Protein AF-A0A7V6MP53-F1 (afdb_monomer)

Structure (mmCIF, N/CA/C/O backbone):
data_AF-A0A7V6MP53-F1
#
_entry.id   AF-A0A7V6MP53-F1
#
loop_
_atom_site.group_PDB
_atom_site.id
_atom_site.type_symbol
_atom_site.label_atom_id
_atom_site.label_alt_id
_atom_site.label_comp_id
_atom_site.label_asym_id
_atom_site.label_entity_id
_atom_site.label_seq_id
_atom_site.pdbx_PDB_ins_code
_atom_site.Cartn_x
_atom_site.Cartn_y
_atom_site.Cartn_z
_atom_site.occupancy
_atom_site.B_iso_or_equiv
_atom_site.auth_seq_id
_atom_site.auth_comp_id
_atom_site.auth_asym_id
_atom_site.auth_atom_id
_atom_site.pdbx_PDB_model_num
ATOM 1 N N . THR A 1 1 ? 8.384 12.957 -6.038 1.00 72.56 1 THR A N 1
ATOM 2 C CA . THR A 1 1 ? 7.658 14.225 -5.850 1.00 72.56 1 THR A CA 1
ATOM 3 C C . THR A 1 1 ? 6.344 14.143 -6.586 1.00 72.56 1 THR A C 1
ATOM 5 O O . THR A 1 1 ? 6.261 13.457 -7.601 1.00 72.56 1 THR A O 1
ATOM 8 N N . VAL A 1 2 ? 5.316 14.808 -6.080 1.00 81.31 2 VAL A N 1
ATOM 9 C CA . VAL A 1 2 ? 4.060 15.019 -6.807 1.00 81.31 2 VAL A CA 1
ATOM 10 C C . VAL A 1 2 ? 4.037 16.500 -7.145 1.00 81.31 2 VAL A C 1
ATOM 12 O O . VAL A 1 2 ? 4.189 17.318 -6.250 1.00 81.31 2 VAL A O 1
ATOM 15 N N . ASN A 1 3 ? 3.952 16.859 -8.428 1.00 86.06 3 ASN A N 1
ATOM 16 C CA . ASN A 1 3 ? 4.015 18.260 -8.875 1.00 86.06 3 ASN A CA 1
ATOM 17 C C . ASN A 1 3 ? 5.233 19.046 -8.336 1.00 86.06 3 ASN A C 1
ATOM 19 O O . ASN A 1 3 ? 5.119 20.219 -8.008 1.00 86.06 3 ASN A O 1
ATOM 23 N N . ASN A 1 4 ? 6.403 18.399 -8.259 1.00 83.50 4 ASN A N 1
ATOM 24 C CA . ASN A 1 4 ? 7.646 18.941 -7.680 1.00 83.50 4 ASN A CA 1
ATOM 25 C C . ASN A 1 4 ? 7.620 19.229 -6.173 1.00 83.50 4 ASN A C 1
ATOM 27 O O . ASN A 1 4 ? 8.597 19.756 -5.650 1.00 83.50 4 ASN A O 1
ATOM 31 N N . GLU A 1 5 ? 6.579 18.801 -5.469 1.00 86.56 5 GLU A N 1
ATOM 32 C CA . GLU A 1 5 ? 6.513 18.872 -4.015 1.00 86.56 5 GLU A CA 1
ATOM 33 C C . GLU A 1 5 ? 6.872 17.513 -3.405 1.00 86.56 5 GLU A C 1
ATOM 35 O O . GLU A 1 5 ? 6.520 16.437 -3.917 1.00 86.56 5 GLU A O 1
ATOM 40 N N . GLU A 1 6 ? 7.660 17.569 -2.336 1.00 84.88 6 GLU A N 1
ATOM 41 C CA . GLU A 1 6 ? 7.961 16.417 -1.502 1.00 84.88 6 GLU A CA 1
ATOM 42 C C . GLU A 1 6 ? 6.823 16.239 -0.504 1.00 84.88 6 GLU A C 1
ATOM 44 O O . GLU A 1 6 ? 6.393 17.189 0.148 1.00 84.88 6 GLU A O 1
ATOM 49 N N . LEU A 1 7 ? 6.302 15.020 -0.441 1.00 83.69 7 LEU A N 1
ATOM 50 C CA . LEU A 1 7 ? 5.234 14.666 0.473 1.00 83.69 7 LEU A CA 1
ATOM 51 C C . LEU A 1 7 ? 5.834 13.756 1.532 1.00 83.69 7 LEU A C 1
ATOM 53 O O . LEU A 1 7 ? 6.302 12.662 1.211 1.00 83.69 7 LEU A O 1
ATOM 57 N N . GLU A 1 8 ? 5.841 14.235 2.770 1.00 83.38 8 GLU A N 1
ATOM 58 C CA . GLU A 1 8 ? 6.468 13.535 3.879 1.00 83.38 8 GLU A CA 1
ATOM 59 C C . GLU A 1 8 ? 5.457 12.624 4.578 1.00 83.38 8 GLU A C 1
ATOM 61 O O . GLU A 1 8 ? 4.401 13.069 5.026 1.00 83.38 8 GLU A O 1
ATOM 66 N N . PHE A 1 9 ? 5.782 11.333 4.656 1.00 80.06 9 PHE A N 1
ATOM 67 C CA . PHE A 1 9 ? 4.908 10.301 5.232 1.00 80.06 9 PHE A CA 1
ATOM 68 C C . PHE A 1 9 ? 5.512 9.599 6.454 1.00 80.06 9 PHE A C 1
ATOM 70 O O . PHE A 1 9 ? 4.906 8.673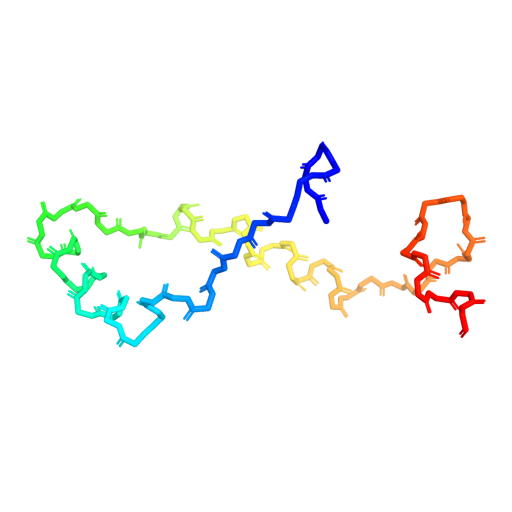 6.994 1.00 80.06 9 PHE A O 1
ATOM 77 N N . SER A 1 10 ? 6.725 9.974 6.865 1.00 78.81 10 SER A N 1
ATOM 78 C CA . SER A 1 10 ? 7.416 9.311 7.974 1.00 78.81 10 SER A CA 1
ATOM 79 C C . SER A 1 10 ? 6.818 9.671 9.341 1.00 78.81 10 SER A C 1
ATOM 81 O O . SER A 1 10 ? 6.872 8.868 10.277 1.00 78.81 10 SER A O 1
ATOM 83 N N . GLU A 1 11 ? 6.189 10.841 9.453 1.00 75.69 11 GLU A N 1
ATOM 84 C CA . GLU A 1 11 ? 5.511 11.294 10.664 1.00 75.69 11 GLU A CA 1
ATOM 85 C C . GLU A 1 11 ? 4.177 10.549 10.869 1.00 75.69 11 GLU A C 1
ATOM 87 O O . GLU A 1 11 ? 3.334 10.475 9.978 1.00 75.69 11 GLU A O 1
ATOM 92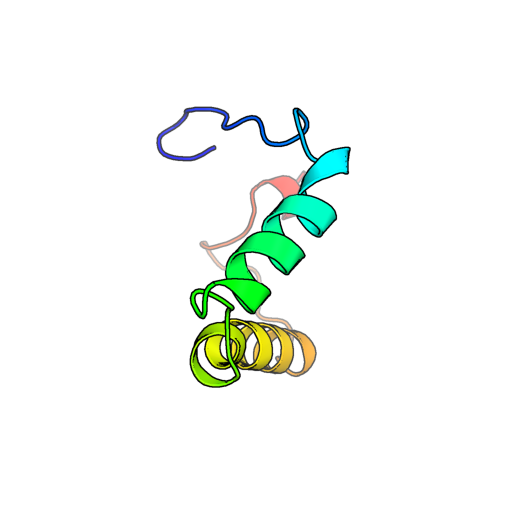 N N . GLY A 1 12 ? 3.976 9.973 12.061 1.00 71.94 12 GLY A N 1
ATOM 93 C CA . GLY A 1 12 ? 2.724 9.296 12.431 1.00 71.94 12 GLY A CA 1
ATOM 94 C C . GLY A 1 12 ? 2.578 7.843 11.957 1.00 71.94 12 GLY A C 1
ATOM 95 O O . GLY A 1 12 ? 1.540 7.226 12.203 1.00 71.94 12 GLY A O 1
ATOM 96 N N . PHE A 1 13 ? 3.610 7.250 11.343 1.00 83.50 13 PHE A N 1
ATOM 97 C CA . PHE A 1 13 ? 3.565 5.863 10.850 1.00 83.50 13 PHE A CA 1
ATOM 98 C C . PHE A 1 13 ? 3.289 4.820 11.955 1.00 83.50 13 PHE A C 1
ATOM 100 O O . PHE A 1 13 ? 2.711 3.763 11.697 1.00 83.50 13 PHE A O 1
ATOM 107 N N . THR A 1 14 ? 3.663 5.115 13.204 1.00 82.50 14 THR A N 1
ATOM 108 C CA . THR A 1 14 ? 3.550 4.187 14.343 1.00 82.50 14 THR A CA 1
ATOM 109 C C . THR A 1 14 ? 2.109 3.889 14.761 1.00 82.50 14 THR A C 1
ATOM 111 O O . THR A 1 14 ? 1.836 2.787 15.234 1.00 82.50 14 THR A O 1
ATOM 114 N N . ASP A 1 15 ? 1.173 4.817 14.543 1.00 89.38 15 ASP A N 1
ATOM 115 C CA . ASP A 1 15 ? -0.194 4.722 15.084 1.00 89.38 15 ASP A CA 1
ATOM 116 C C . ASP A 1 15 ? -1.243 4.279 14.051 1.00 89.38 15 ASP A C 1
ATOM 118 O O . ASP A 1 15 ? -2.410 4.045 14.389 1.00 89.38 15 ASP A O 1
ATOM 122 N N . LEU A 1 16 ? -0.835 4.105 12.790 1.00 93.56 16 LEU A N 1
ATOM 123 C CA . LEU A 1 16 ? -1.733 3.797 11.672 1.00 93.56 16 LEU A CA 1
ATOM 124 C C . LEU A 1 16 ? -2.520 2.499 11.870 1.00 93.56 16 LEU A C 1
ATOM 126 O O . LEU A 1 16 ? -3.671 2.406 11.442 1.00 93.56 16 LEU A O 1
ATOM 130 N N . HIS A 1 17 ? -1.949 1.515 12.568 1.00 94.19 17 HIS A N 1
ATOM 131 C CA . HIS A 1 17 ? -2.648 0.267 12.873 1.00 94.19 17 HIS A CA 1
ATOM 132 C C . HIS A 1 17 ? -3.825 0.515 13.822 1.00 94.19 17 HIS A C 1
ATOM 134 O O . HIS A 1 17 ? -4.940 0.081 13.543 1.00 94.19 17 HIS A O 1
ATOM 140 N N . THR A 1 18 ? -3.620 1.277 14.900 1.00 95.12 18 THR A N 1
ATOM 141 C CA . THR A 1 18 ? -4.686 1.634 15.851 1.00 95.12 18 THR A CA 1
ATOM 142 C C . THR A 1 18 ? -5.819 2.390 15.159 1.00 95.12 18 THR A C 1
ATOM 144 O O . THR A 1 18 ? -6.996 2.122 15.414 1.00 95.12 18 THR A O 1
ATOM 147 N N . ILE A 1 19 ? -5.478 3.316 14.260 1.00 94.88 19 ILE A N 1
ATOM 148 C CA . ILE A 1 19 ? -6.458 4.063 13.462 1.00 94.88 19 ILE A CA 1
ATOM 149 C C . ILE A 1 19 ? -7.209 3.118 12.518 1.00 94.88 19 ILE A C 1
ATOM 151 O O . ILE A 1 19 ? -8.436 3.141 12.483 1.00 94.88 19 ILE A O 1
ATOM 155 N N . THR A 1 20 ? -6.497 2.227 11.829 1.00 96.19 20 THR A N 1
ATOM 156 C CA . THR A 1 20 ? -7.092 1.228 10.929 1.00 96.19 20 THR A CA 1
ATOM 157 C C . THR A 1 20 ? -8.120 0.357 11.650 1.00 96.19 20 THR A C 1
ATOM 159 O O . THR A 1 20 ? -9.251 0.230 11.187 1.00 96.19 20 THR A O 1
ATOM 162 N N . TYR A 1 21 ? -7.781 -0.192 12.822 1.00 97.38 21 TYR A N 1
ATOM 163 C CA . TYR A 1 21 ? -8.727 -0.994 13.607 1.00 97.38 21 TYR A CA 1
ATOM 164 C C . TYR A 1 21 ? -9.954 -0.187 14.044 1.00 97.38 21 TYR A C 1
ATOM 166 O O . TYR A 1 21 ? -11.072 -0.701 14.019 1.00 97.38 21 TYR A O 1
ATOM 174 N N . ARG A 1 22 ? -9.770 1.086 14.412 1.00 97.81 22 ARG A N 1
ATOM 175 C CA . ARG A 1 22 ? -10.881 1.976 14.772 1.00 97.81 22 ARG A CA 1
ATOM 176 C C . ARG A 1 22 ? -11.852 2.172 13.609 1.00 97.81 22 ARG A C 1
ATOM 178 O O . ARG A 1 22 ? -13.058 2.126 13.834 1.00 97.81 22 ARG A O 1
ATOM 185 N N . GLU A 1 23 ? -11.348 2.363 12.394 1.00 98.25 23 GLU A N 1
ATOM 186 C CA . GLU A 1 23 ? -12.191 2.543 11.207 1.00 98.25 23 GLU A CA 1
ATOM 187 C C . GLU A 1 23 ? -12.881 1.246 10.777 1.00 98.25 23 GLU A C 1
ATOM 189 O O . GLU A 1 23 ? -14.071 1.270 10.462 1.00 98.25 23 GLU A O 1
ATOM 194 N N . ILE A 1 24 ? -12.207 0.096 10.889 1.00 98.31 24 ILE A N 1
ATOM 195 C CA . ILE A 1 24 ? -12.837 -1.218 10.677 1.00 98.31 24 ILE A CA 1
ATOM 196 C C . ILE A 1 24 ? -14.038 -1.399 11.614 1.00 98.31 24 ILE A C 1
ATOM 198 O O . ILE A 1 24 ? -15.131 -1.730 11.159 1.00 98.31 24 ILE A O 1
ATOM 202 N N . LEU A 1 25 ? -13.868 -1.131 12.914 1.00 98.12 25 LEU A N 1
ATOM 203 C CA . LEU A 1 25 ? -14.943 -1.272 13.906 1.00 98.12 25 LEU A CA 1
ATOM 204 C C . LEU A 1 25 ? -16.099 -0.279 13.699 1.00 98.12 25 LEU A C 1
ATOM 206 O O . LEU A 1 25 ? -17.214 -0.543 14.144 1.00 98.12 25 LEU A O 1
ATOM 210 N N . ARG A 1 26 ? -15.853 0.847 13.021 1.00 98.31 26 ARG A N 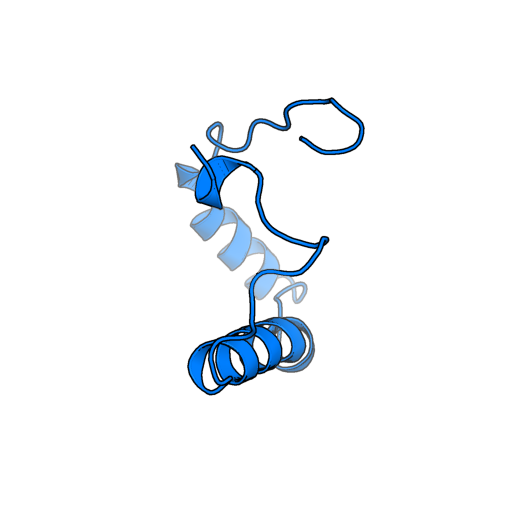1
ATOM 211 C CA . ARG A 1 26 ? -16.877 1.832 12.631 1.00 98.31 26 ARG A CA 1
ATOM 212 C C . ARG A 1 26 ? -17.627 1.462 11.349 1.00 98.31 26 ARG A C 1
ATOM 214 O O . ARG A 1 26 ? -18.579 2.153 11.005 1.00 98.31 26 ARG A O 1
ATOM 221 N N . GLY A 1 27 ? -17.216 0.400 10.655 1.00 97.94 27 GLY A N 1
ATOM 222 C CA . GLY A 1 27 ? -17.765 0.017 9.352 1.00 97.94 27 GLY A CA 1
ATOM 223 C C . GLY A 1 27 ? -17.136 0.748 8.161 1.00 97.94 27 GLY A C 1
ATOM 224 O O . GLY A 1 27 ? -17.603 0.568 7.043 1.00 97.94 27 GLY A O 1
ATOM 225 N N . ASN A 1 28 ? -16.063 1.517 8.377 1.00 97.94 28 ASN A N 1
ATOM 226 C CA . ASN A 1 28 ? -15.307 2.237 7.342 1.00 97.94 28 ASN A CA 1
ATOM 227 C C . ASN A 1 28 ? -14.011 1.501 6.948 1.00 97.94 28 ASN A C 1
ATOM 229 O O . ASN A 1 28 ? -13.040 2.119 6.514 1.00 97.94 28 ASN A O 1
ATOM 233 N N . GLY A 1 29 ? -13.939 0.190 7.185 1.00 97.25 29 GLY A N 1
ATOM 234 C CA . GLY A 1 29 ? -12.768 -0.610 6.830 1.00 97.25 29 GLY 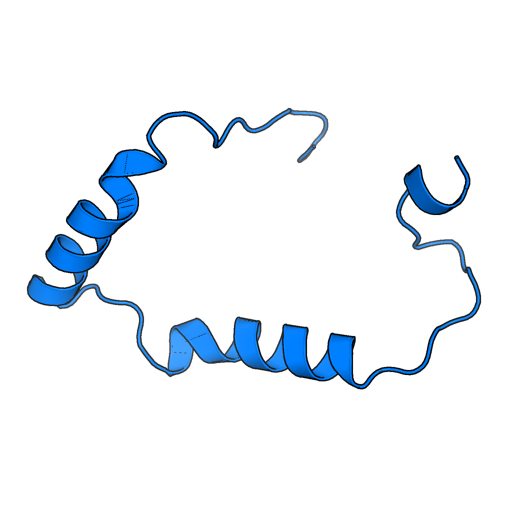A CA 1
ATOM 235 C C . GLY A 1 29 ? -12.650 -0.824 5.320 1.00 97.25 29 GLY A C 1
ATOM 236 O O . GLY A 1 29 ? -13.658 -0.881 4.621 1.00 97.25 29 GLY A O 1
ATOM 237 N N . TYR A 1 30 ? -11.423 -1.012 4.835 1.00 97.88 30 TYR A N 1
ATOM 238 C CA . TYR A 1 30 ? -11.170 -1.408 3.449 1.00 97.88 30 TYR A CA 1
ATOM 239 C C . TYR A 1 30 ? -11.441 -2.905 3.259 1.00 97.88 30 TYR A C 1
ATOM 241 O O . TYR A 1 30 ? -10.881 -3.744 3.970 1.00 97.88 30 TYR A O 1
ATOM 249 N N . GLY A 1 31 ? -12.312 -3.237 2.311 1.00 97.38 31 GLY A N 1
ATOM 250 C CA . GLY A 1 31 ? -12.707 -4.599 1.976 1.00 97.38 31 GLY A CA 1
ATOM 251 C C . GLY A 1 31 ? -11.949 -5.178 0.780 1.00 97.38 31 GLY A C 1
ATOM 252 O O . GLY A 1 31 ? -10.949 -4.644 0.301 1.00 97.38 31 GLY A O 1
ATOM 253 N N . LEU A 1 32 ? -12.455 -6.303 0.267 1.00 97.94 32 LEU A N 1
ATOM 254 C CA . LEU A 1 32 ? -11.858 -6.990 -0.885 1.00 97.94 32 LEU A CA 1
ATOM 255 C C . LEU A 1 32 ? -11.862 -6.126 -2.151 1.00 97.94 32 LEU A C 1
ATOM 257 O O . LEU A 1 32 ? -10.904 -6.169 -2.920 1.00 97.94 32 LEU A O 1
ATOM 261 N N . GLU A 1 33 ? -12.930 -5.354 -2.361 1.00 98.00 33 GLU A N 1
ATOM 262 C CA . GLU A 1 33 ? -13.055 -4.473 -3.522 1.00 98.00 33 GLU A CA 1
ATOM 263 C C . GLU A 1 33 ? -11.969 -3.392 -3.531 1.00 98.00 33 GLU A C 1
ATOM 265 O O . GLU A 1 33 ? -11.308 -3.204 -4.552 1.00 98.00 33 GLU A O 1
ATOM 270 N N . ASP A 1 34 ? -11.725 -2.764 -2.376 1.00 98.06 34 ASP A N 1
ATOM 271 C CA . ASP A 1 34 ? -10.732 -1.697 -2.209 1.00 98.06 34 ASP A CA 1
ATOM 272 C C . ASP A 1 34 ? -9.301 -2.213 -2.419 1.00 98.06 34 ASP A C 1
ATOM 274 O O . ASP A 1 34 ? -8.463 -1.553 -3.033 1.00 98.06 34 ASP A O 1
ATOM 278 N N . ALA A 1 35 ? -9.014 -3.430 -1.945 1.00 97.75 35 ALA A N 1
ATOM 279 C CA . ALA A 1 35 ? -7.687 -4.036 -2.046 1.00 97.75 35 ALA A CA 1
ATOM 280 C C . ALA A 1 35 ? -7.377 -4.620 -3.437 1.00 97.75 35 ALA A C 1
ATOM 282 O O . ALA A 1 35 ? -6.203 -4.790 -3.789 1.00 97.75 35 ALA A O 1
ATOM 283 N N . ARG A 1 36 ? -8.398 -4.950 -4.242 1.00 98.31 36 ARG A N 1
ATOM 284 C CA . ARG A 1 36 ? -8.223 -5.722 -5.483 1.00 98.31 36 ARG A CA 1
ATOM 285 C C . ARG A 1 36 ? -7.270 -5.069 -6.470 1.00 98.31 36 ARG A C 1
ATOM 287 O O . ARG A 1 36 ? -6.419 -5.762 -7.018 1.00 98.31 36 ARG A O 1
ATOM 294 N N . GLN A 1 37 ? -7.401 -3.765 -6.706 1.00 98.44 37 GLN A N 1
ATOM 295 C CA . GLN A 1 37 ? -6.559 -3.075 -7.687 1.00 98.44 37 GLN A CA 1
ATOM 296 C C . GLN A 1 37 ? -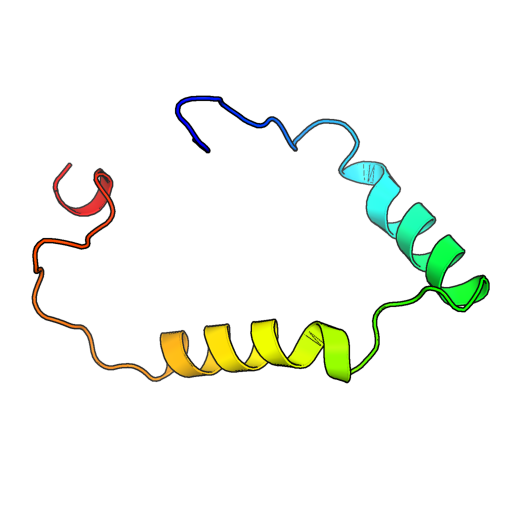5.077 -3.152 -7.302 1.00 98.44 37 GLN A C 1
ATOM 298 O O . GLN A 1 37 ? -4.229 -3.381 -8.166 1.00 98.44 37 GLN A O 1
ATOM 303 N N . GLY A 1 38 ? -4.767 -3.017 -6.009 1.00 98.25 38 GLY A N 1
ATOM 304 C CA . GLY A 1 38 ? -3.406 -3.171 -5.499 1.00 98.25 38 GLY A CA 1
ATOM 305 C C . GLY A 1 38 ? -2.867 -4.579 -5.744 1.00 98.25 38 GLY A C 1
ATOM 306 O O . GLY A 1 38 ? -1.775 -4.727 -6.292 1.00 98.25 38 GLY A O 1
ATOM 307 N N . ILE A 1 39 ? -3.660 -5.604 -5.412 1.00 98.38 39 ILE A N 1
ATOM 308 C CA . ILE A 1 39 ? -3.306 -7.019 -5.615 1.00 98.38 39 ILE A CA 1
ATOM 309 C C . ILE A 1 39 ? -3.054 -7.323 -7.096 1.00 98.38 39 ILE A C 1
ATOM 311 O O . ILE A 1 39 ? -2.039 -7.931 -7.434 1.00 98.38 39 ILE A O 1
ATOM 315 N N . GLU A 1 40 ? -3.945 -6.880 -7.982 1.00 98.62 40 GLU A N 1
ATOM 316 C CA . GLU A 1 40 ? -3.814 -7.105 -9.422 1.00 98.62 40 GLU A CA 1
ATOM 317 C C . GLU A 1 40 ? -2.570 -6.407 -9.977 1.00 98.62 40 GLU A C 1
ATOM 319 O O . GLU A 1 40 ? -1.785 -7.009 -10.705 1.00 98.62 40 GLU A O 1
ATOM 324 N N . THR A 1 41 ? -2.324 -5.163 -9.561 1.00 98.50 41 THR A N 1
ATOM 325 C CA . THR A 1 41 ? -1.150 -4.397 -9.997 1.00 98.50 41 THR A CA 1
ATOM 326 C C . THR A 1 41 ? 0.148 -5.123 -9.638 1.00 98.50 41 THR A C 1
ATOM 328 O O . THR A 1 41 ? 0.999 -5.334 -10.504 1.00 98.50 41 THR A O 1
ATOM 331 N N . VAL A 1 42 ? 0.303 -5.570 -8.385 1.00 98.44 42 VAL A N 1
ATOM 332 C CA . VAL A 1 42 ? 1.522 -6.288 -7.969 1.00 98.44 42 VAL A CA 1
ATOM 333 C C . VAL A 1 42 ? 1.625 -7.675 -8.602 1.00 98.44 42 VAL A C 1
ATOM 335 O O . VAL A 1 42 ? 2.732 -8.137 -8.882 1.00 98.44 42 VAL A O 1
ATOM 338 N N . TYR A 1 43 ? 0.494 -8.335 -8.872 1.00 98.69 43 TYR A N 1
ATOM 339 C CA . TYR A 1 43 ? 0.468 -9.597 -9.603 1.00 98.69 43 TYR A CA 1
ATOM 340 C C . TYR A 1 43 ? 0.991 -9.418 -11.031 1.00 98.69 43 TYR A C 1
ATOM 342 O O . TYR A 1 43 ? 1.869 -10.177 -11.450 1.00 98.69 43 TYR A O 1
ATOM 350 N N . GLN A 1 44 ? 0.507 -8.407 -11.753 1.00 98.56 44 GLN A N 1
ATOM 351 C CA . GLN A 1 44 ? 0.948 -8.109 -13.114 1.00 98.56 44 GLN A CA 1
ATOM 352 C C . GLN A 1 44 ? 2.431 -7.740 -13.146 1.00 98.56 44 GLN A C 1
ATOM 354 O O . GLN A 1 44 ? 3.174 -8.312 -13.940 1.00 98.56 44 GLN A O 1
ATOM 359 N N . ILE A 1 45 ? 2.900 -6.876 -12.237 1.00 97.25 45 ILE A N 1
ATOM 360 C CA . ILE A 1 45 ? 4.325 -6.509 -12.140 1.00 97.25 45 ILE A CA 1
ATOM 361 C C . ILE A 1 45 ? 5.196 -7.752 -11.925 1.00 97.25 45 ILE A C 1
ATOM 363 O O . ILE A 1 45 ? 6.173 -7.948 -12.642 1.00 97.25 45 ILE A O 1
ATOM 367 N N . ARG A 1 46 ? 4.828 -8.620 -10.973 1.00 98.25 46 ARG A N 1
ATOM 368 C CA . ARG A 1 46 ? 5.605 -9.824 -10.633 1.00 98.25 46 ARG A CA 1
ATOM 369 C C . ARG A 1 46 ? 5.729 -10.812 -11.796 1.00 98.25 46 ARG A C 1
ATOM 371 O O . ARG A 1 46 ? 6.725 -11.523 -11.871 1.00 98.25 46 ARG A O 1
ATOM 378 N N . ASN A 1 47 ? 4.714 -10.895 -12.653 1.00 98.31 47 ASN A N 1
ATOM 379 C CA . ASN A 1 47 ? 4.655 -11.868 -13.747 1.00 98.31 47 ASN A CA 1
ATOM 380 C C . ASN A 1 47 ? 4.983 -11.265 -15.124 1.00 98.31 47 ASN A C 1
ATOM 382 O O . ASN A 1 47 ? 5.010 -11.992 -16.117 1.00 98.31 47 ASN A O 1
ATOM 386 N N . SER A 1 48 ? 5.226 -9.957 -15.206 1.00 96.88 48 SER A N 1
ATOM 387 C CA . SER A 1 48 ? 5.586 -9.295 -16.458 1.00 96.88 48 SER A CA 1
ATOM 388 C C . SER A 1 48 ? 7.025 -9.610 -16.853 1.00 96.88 48 SER A C 1
ATOM 390 O O . SER A 1 48 ? 7.937 -9.599 -16.026 1.00 96.88 48 SER A O 1
ATOM 392 N N . ALA A 1 49 ? 7.247 -9.842 -18.145 1.00 96.06 49 ALA A N 1
ATOM 393 C CA . ALA A 1 49 ? 8.596 -9.858 -18.691 1.00 96.06 49 ALA A CA 1
ATOM 394 C C . ALA A 1 49 ? 9.209 -8.451 -18.621 1.00 96.06 49 ALA A C 1
ATOM 396 O O . ALA A 1 49 ? 8.505 -7.446 -18.746 1.00 96.06 49 ALA A O 1
ATOM 397 N N . LEU A 1 50 ? 10.531 -8.382 -18.464 1.00 92.56 50 LEU A N 1
ATOM 398 C CA . LEU A 1 50 ? 11.246 -7.111 -18.533 1.00 92.56 50 LEU A CA 1
ATOM 399 C C . LEU A 1 50 ? 11.040 -6.473 -19.910 1.00 92.56 50 LEU A C 1
ATOM 401 O O . LEU A 1 50 ? 11.229 -7.116 -20.945 1.00 92.56 50 LEU A O 1
ATOM 405 N N . SER A 1 51 ? 10.671 -5.196 -19.918 1.00 90.19 51 SER A N 1
ATOM 406 C CA . SER A 1 51 ? 10.630 -4.401 -21.136 1.00 90.19 51 SER A CA 1
ATOM 407 C C . SER A 1 51 ? 12.026 -3.884 -21.487 1.00 90.19 51 SER A C 1
ATOM 409 O O . SER A 1 51 ? 12.908 -3.747 -20.637 1.00 90.19 51 SER A O 1
ATOM 411 N N . VAL A 1 52 ? 12.234 -3.568 -22.766 1.00 89.44 52 VAL A N 1
ATOM 412 C CA . VAL A 1 52 ? 13.380 -2.746 -23.172 1.00 89.44 52 VAL A CA 1
ATOM 413 C C . VAL A 1 52 ? 13.219 -1.364 -22.542 1.00 89.44 52 VAL A C 1
ATOM 415 O O . VAL A 1 52 ? 12.107 -0.836 -22.500 1.00 89.44 52 VAL A O 1
ATOM 418 N N . LEU A 1 53 ? 14.324 -0.768 -22.092 1.00 87.81 53 LEU A N 1
ATOM 419 C CA . LEU A 1 53 ? 14.328 0.590 -21.562 1.00 87.81 53 LEU A CA 1
ATOM 420 C C . LEU A 1 53 ? 13.880 1.576 -22.657 1.00 87.81 53 LEU A C 1
ATOM 422 O O . LEU A 1 53 ? 14.638 1.877 -23.578 1.00 8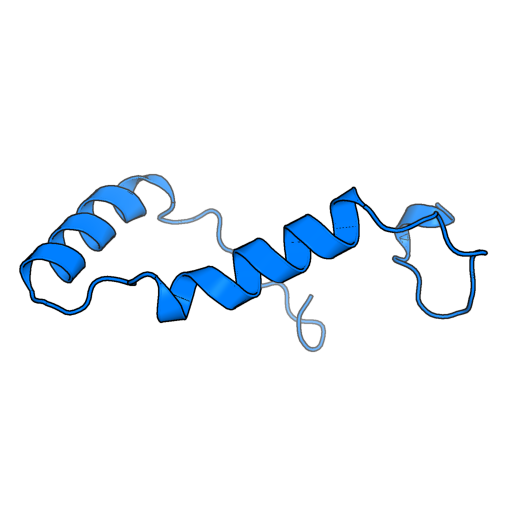7.81 53 LEU A O 1
ATOM 426 N N . LYS A 1 54 ? 12.625 2.025 -22.577 1.00 82.31 54 LYS A N 1
ATOM 427 C CA . LYS A 1 54 ? 12.043 3.086 -23.420 1.00 82.31 54 LYS A CA 1
ATOM 428 C C . LYS A 1 54 ? 12.116 4.422 -22.681 1.00 82.31 54 LYS A C 1
ATOM 430 O O . LYS A 1 54 ? 12.910 4.533 -21.761 1.00 82.31 54 LYS A O 1
ATOM 435 N N . ASP A 1 55 ? 11.333 5.425 -23.070 1.00 79.50 55 ASP A N 1
ATOM 436 C CA . ASP A 1 55 ? 11.376 6.767 -22.469 1.00 79.50 55 ASP A CA 1
ATOM 437 C C . ASP A 1 55 ? 10.739 6.844 -21.068 1.00 79.50 55 ASP A C 1
ATOM 439 O O . ASP A 1 55 ? 11.100 7.704 -20.267 1.00 79.50 55 ASP A O 1
ATOM 443 N N . GLU A 1 56 ? 9.852 5.907 -20.727 1.00 86.81 56 GLU A N 1
ATOM 444 C CA . GLU A 1 56 ? 9.126 5.870 -19.450 1.00 86.81 56 GLU A CA 1
ATOM 445 C C . GLU A 1 56 ? 9.839 4.987 -18.416 1.00 86.81 56 GLU A C 1
ATOM 447 O O . GLU A 1 56 ? 9.426 3.867 -18.118 1.00 86.81 56 GLU A O 1
ATOM 452 N N . TYR A 1 57 ? 10.948 5.480 -17.872 1.00 90.50 57 TYR A N 1
ATOM 453 C CA . TYR A 1 57 ? 11.713 4.790 -16.835 1.00 90.50 57 TYR A CA 1
ATOM 454 C C . TYR A 1 57 ? 12.017 5.722 -15.673 1.00 90.50 57 TYR A C 1
ATOM 456 O O . TYR A 1 57 ? 12.156 6.936 -15.823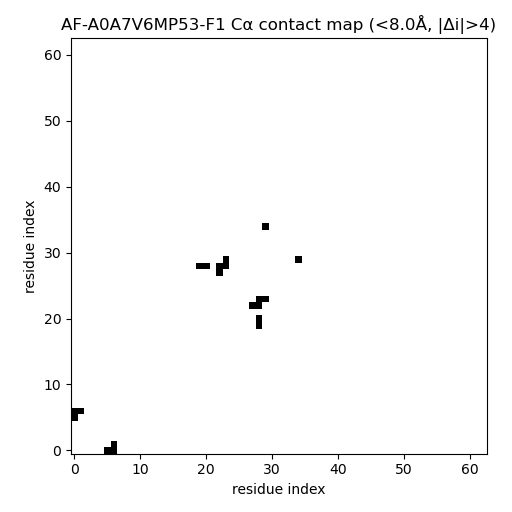 1.00 90.50 57 TYR A O 1
ATOM 464 N N . HIS A 1 58 ? 12.153 5.131 -14.490 1.00 90.81 58 HIS A N 1
ATOM 465 C CA . HIS A 1 58 ? 12.529 5.884 -13.308 1.00 90.81 58 HIS A CA 1
ATOM 466 C C . HIS A 1 58 ? 13.945 6.478 -13.476 1.00 90.81 58 HIS A C 1
ATOM 468 O O . HIS A 1 58 ? 14.857 5.731 -13.847 1.00 90.81 58 HIS A O 1
ATOM 474 N N . PRO A 1 59 ? 14.191 7.763 -13.140 1.00 89.56 59 PRO A N 1
ATOM 475 C CA . PRO A 1 59 ? 15.497 8.410 -13.326 1.00 89.56 59 PRO A CA 1
ATOM 476 C C . PRO A 1 59 ? 16.681 7.674 -12.682 1.00 89.56 59 PRO A C 1
ATOM 478 O O . PRO A 1 59 ? 17.799 7.740 -13.184 1.00 89.56 59 PRO A O 1
ATOM 481 N N . LEU A 1 60 ? 16.438 6.934 -11.595 1.00 91.62 60 LEU A N 1
ATOM 482 C CA . LEU A 1 60 ? 17.471 6.141 -10.912 1.00 91.62 60 LEU A CA 1
ATOM 483 C C . LEU A 1 60 ? 17.956 4.914 -11.700 1.00 91.62 60 LEU A C 1
ATOM 485 O O . LEU A 1 60 ? 18.981 4.360 -11.337 1.00 91.62 60 LEU A O 1
ATOM 489 N N . ILE A 1 61 ? 17.268 4.485 -12.763 1.00 88.94 61 ILE A N 1
ATOM 490 C CA . ILE A 1 61 ? 17.696 3.321 -13.560 1.00 88.94 61 ILE A CA 1
ATOM 491 C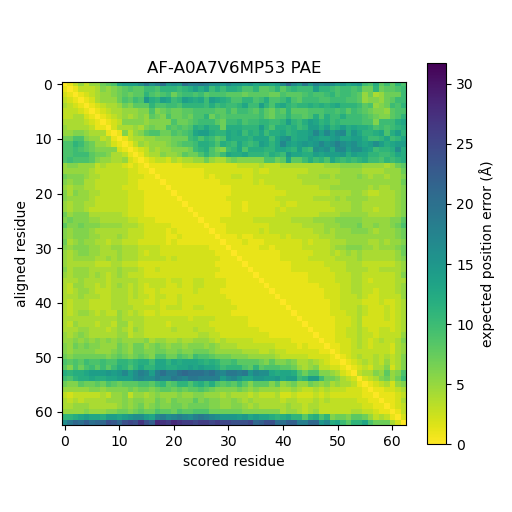 C . ILE A 1 61 ? 18.954 3.631 -14.393 1.00 88.94 61 ILE A C 1
ATOM 493 O O . ILE A 1 61 ? 19.730 2.727 -14.681 1.00 88.94 61 ILE A O 1
ATOM 497 N N . LY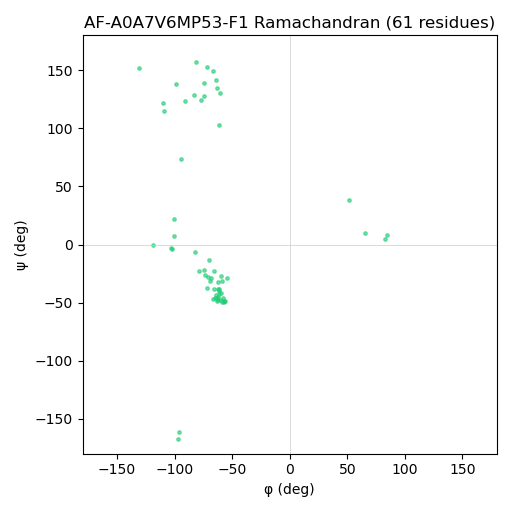S A 1 62 ? 19.174 4.897 -14.779 1.00 78.00 62 LYS A N 1
ATOM 498 C CA . LYS A 1 62 ? 20.356 5.333 -15.553 1.00 78.00 62 LYS A CA 1
ATOM 499 C C . LYS A 1 62 ? 21.441 6.003 -14.700 1.00 78.00 62 LYS A C 1
ATOM 501 O O . LYS A 1 62 ? 22.364 6.583 -15.270 1.00 78.00 62 LYS A O 1
ATOM 506 N N . LYS A 1 63 ? 21.294 5.993 -13.375 1.00 55.44 63 LYS A N 1
ATOM 507 C CA . LYS A 1 63 ? 22.214 6.667 -12.456 1.00 55.44 63 LYS A CA 1
ATOM 508 C C . LYS A 1 63 ? 23.338 5.742 -12.005 1.00 55.44 63 LYS A C 1
ATOM 510 O O . LYS A 1 63 ? 23.064 4.535 -11.842 1.00 55.44 63 LYS A O 1
#

Foldseek 3Di:
DVVPDDDDDPPPPVCVVVVQVVCVVVVNHDDPVNCVVVVVVVVCVVPDDDDDDDPPDDPVVVD

Secondary structure (DSSP, 8-state):
-BTTB-----TTGGGHHHHHHHHHHTT----HHHHHHHHHHHHHHHHPPPPP--S---GGGG-

pLDDT: mean 90.99, std 8.78, range [55.44, 98.69]

Solvent-accessible surface area (backbone atoms only — not comparable to full-atom values): 4264 Å² total; per-residue (Å²): 108,63,95,86,38,82,81,86,68,79,77,70,62,88,52,49,62,65,53,49,54,53,33,40,76,72,72,68,46,84,52,71,77,71,46,42,63,60,55,50,51,54,50,50,60,74,72,51,78,88,74,79,91,65,93,90,63,65,76,73,79,83,105

Radius of gyration: 17.46 Å; Cα contacts (8 Å, |Δi|>4): 10; chains: 1; bounding box: 40×31×39 Å

Sequence (63 aa):
TVNNEELEFSEGFTDLHTITYREILRGNGYGLEDARQGIETVYQIRNSALSVLKDEYHPLIKK

Mean predicted aligned error: 5.48 Å